Protein AF-F8IH27-F1 (afdb_monomer)

Foldseek 3Di:
DDEAEAELLVVLVVVCCVVPVVCVPPDPLVCVVSSLVSQVVQCVDVVRVSVVVVVVVVVPDPGHYDYDPDQALVVLQSCVVVVHAAEAEAEDPVQVQVVCCVVNVDDPDPVSDDPPRVVCCVVGPHHYDYCHPDDPVRVVVVVVVSVVVVVVVVVVVVVCVVVVPDD

Sequence (167 aa):
MSYVRYSLATPVDAVLDIAAPWLKDASKAVRRPYLQKVGRFLREFKPNPLLLAAEEVLKHTVSPIVIDDGRTVEEAVWADQHGFLVIILTASEFVRRRRILARDGELPDGRTHEDMTEQQWQHARGFLIDTSDLTEDEMCQMVCAAIEARRLAMCKREERTANGDEA

Nearest PDB structures (foldseek):
  6gmc-assembly1_A  TM=6.397E-01  e=1.071E+00  Homo sapiens
  2f3r-assembly1_A  TM=5.642E-01  e=6.181E+00  Escherichia coli
  8ove-assembly1_Bx  TM=2.155E-01  e=1.922E+00  Trypanosoma brucei brucei

Radius of gyration: 18.57 Å; Cα contacts (8 Å, |Δi|>4): 135; chains: 1; bounding box: 48×31×51 Å

pLDDT: mean 85.97, std 11.61, range [48.16, 96.25]

Mean predicted aligned error: 6.66 Å

Organism: Alicyclobacillus acidocaldarius (strain Tc-4-1) (NCBI:txid1048834)

Secondary structure (DSSP, 8-state):
---EEEETTHHHHHHHHHH-GGGTTS-HHHHHHHHHHHHHHHHTSSS-HHHHHHHHHHHH--S-EEEE---SHHHHHHHHHTT---EEEE--HHHHHHHHHHHHSSPPPTTT--THHHHHGGGS-SEEEE-SS--HHHHHHHHHHHHHHHHHHHHHHHHHHHTT---

InterPro domains:
  IPR027417 P-loop containing nucleoside triphosphate hydrolase [G3DSA:3.40.50.300] (3-148)
  IPR027417 P-loop containing nucleoside triphosphate hydrolase [SSF52540] (36-149)

Solvent-accessible surface area (backbone atoms only — not comparable to full-atom values): 9934 Å² total; per-residue (Å²): 134,84,65,46,79,46,54,52,49,53,62,31,52,54,50,44,50,69,77,42,53,88,44,71,85,46,54,67,80,69,40,45,64,53,44,53,49,45,47,51,58,48,62,73,42,85,78,40,56,51,56,54,54,50,53,56,52,54,76,76,54,92,57,58,71,47,77,40,74,75,74,47,46,68,56,40,44,53,37,39,76,72,70,45,87,40,73,43,81,43,56,48,68,70,52,48,52,51,55,40,32,75,73,67,75,49,78,78,60,71,91,76,58,72,67,67,52,65,75,42,46,82,76,31,75,52,51,77,43,76,48,61,87,51,52,74,67,56,50,50,51,53,53,52,51,53,53,50,53,51,50,54,54,50,52,57,49,53,52,34,62,74,69,67,62,78,131

Structure (mmCIF, N/CA/C/O backbone):
data_AF-F8IH27-F1
#
_entry.id   AF-F8IH27-F1
#
loop_
_atom_site.group_PDB
_atom_site.id
_atom_site.type_symbol
_atom_site.label_atom_id
_atom_site.label_alt_id
_atom_site.label_comp_id
_atom_site.label_asym_id
_atom_site.label_entity_id
_atom_site.label_seq_id
_atom_site.pdbx_PDB_ins_code
_atom_site.Cartn_x
_atom_site.Cartn_y
_atom_site.Cartn_z
_atom_site.occupancy
_atom_site.B_iso_or_equiv
_atom_site.auth_seq_id
_atom_site.auth_comp_id
_atom_site.auth_asym_id
_atom_site.auth_atom_id
_atom_site.pdbx_PDB_model_num
ATOM 1 N N . MET A 1 1 ? -8.259 -17.032 12.447 1.00 55.75 1 MET A N 1
ATOM 2 C CA . MET A 1 1 ? -9.147 -16.025 11.825 1.00 55.75 1 MET A CA 1
ATOM 3 C C . MET A 1 1 ? -8.778 -15.933 10.359 1.00 55.75 1 MET A C 1
ATOM 5 O O . MET A 1 1 ? -7.607 -15.719 10.078 1.00 55.75 1 MET A O 1
ATOM 9 N N . SER A 1 2 ? -9.717 -16.159 9.441 1.00 83.81 2 SER A N 1
ATOM 10 C CA . SER A 1 2 ? -9.479 -15.904 8.017 1.00 83.81 2 SER A CA 1
ATOM 11 C C . SER A 1 2 ? -9.679 -14.418 7.725 1.00 83.81 2 SER A C 1
ATOM 13 O O . SER A 1 2 ? -10.612 -13.812 8.250 1.00 83.81 2 SER A O 1
ATOM 15 N N . TYR A 1 3 ? -8.819 -13.846 6.891 1.00 88.38 3 TYR A N 1
ATOM 16 C CA . TYR A 1 3 ? -8.972 -12.501 6.346 1.00 88.38 3 TYR A CA 1
ATOM 17 C C . TYR A 1 3 ? -8.785 -12.554 4.830 1.00 88.38 3 TYR A C 1
ATOM 19 O O . TYR A 1 3 ? -8.165 -13.482 4.306 1.00 88.38 3 TYR A O 1
ATOM 27 N N . VAL A 1 4 ? -9.327 -11.563 4.132 1.00 91.81 4 VAL A N 1
ATOM 28 C CA . VAL A 1 4 ? -9.086 -11.359 2.703 1.00 91.81 4 VAL A CA 1
ATOM 29 C C . VAL A 1 4 ? -7.901 -10.414 2.556 1.00 91.81 4 VAL A C 1
ATOM 31 O O . VAL A 1 4 ? -7.848 -9.376 3.210 1.00 91.81 4 VAL A O 1
ATOM 34 N N . ARG A 1 5 ? -6.935 -10.762 1.706 1.00 93.88 5 ARG A N 1
ATOM 35 C CA . ARG A 1 5 ? -5.852 -9.856 1.316 1.00 93.88 5 ARG A CA 1
ATOM 36 C C . ARG A 1 5 ? -6.153 -9.314 -0.071 1.00 93.88 5 ARG A C 1
ATOM 38 O O . ARG A 1 5 ? -6.365 -10.100 -0.991 1.00 93.88 5 ARG A O 1
ATOM 45 N N . TYR A 1 6 ? -6.144 -7.998 -0.218 1.00 94.94 6 TYR A N 1
ATOM 46 C CA . TYR A 1 6 ? -6.282 -7.328 -1.504 1.00 94.94 6 TYR A CA 1
ATOM 47 C C . TYR A 1 6 ? -5.102 -6.384 -1.717 1.00 94.94 6 TYR A C 1
ATOM 49 O O . TYR A 1 6 ? -4.759 -5.613 -0.828 1.00 94.94 6 TYR A O 1
ATOM 57 N N . SER A 1 7 ? -4.486 -6.437 -2.893 1.00 95.31 7 SER A N 1
ATOM 58 C CA . SER A 1 7 ? -3.404 -5.520 -3.247 1.00 95.31 7 SER A CA 1
ATOM 59 C C . SER A 1 7 ? -3.917 -4.439 -4.178 1.00 95.31 7 SER A C 1
ATOM 61 O O . SER A 1 7 ? -4.512 -4.752 -5.214 1.00 95.31 7 SER A O 1
ATOM 63 N N . LEU A 1 8 ? -3.618 -3.172 -3.875 1.00 93.81 8 LEU A N 1
ATOM 64 C CA . LEU A 1 8 ? -3.873 -2.059 -4.798 1.00 93.81 8 LEU A CA 1
ATOM 65 C C . LEU A 1 8 ? -3.047 -2.163 -6.091 1.00 93.81 8 LEU A C 1
ATOM 67 O O . LEU A 1 8 ? -3.344 -1.472 -7.065 1.00 93.81 8 LEU A O 1
ATOM 71 N N . ALA A 1 9 ? -2.040 -3.041 -6.141 1.00 92.75 9 ALA A N 1
ATOM 72 C CA . ALA A 1 9 ? -1.312 -3.353 -7.366 1.00 92.75 9 ALA A CA 1
ATOM 73 C C . ALA A 1 9 ? -2.068 -4.324 -8.294 1.00 92.75 9 ALA A C 1
ATOM 75 O O . ALA A 1 9 ? -1.744 -4.389 -9.476 1.00 92.75 9 ALA A O 1
ATOM 76 N N . THR A 1 10 ? -3.111 -5.020 -7.822 1.00 94.12 10 THR A N 1
ATOM 77 C CA . THR A 1 10 ? -3.846 -6.023 -8.623 1.00 94.12 10 THR A CA 1
ATOM 78 C C . THR A 1 10 ? -4.319 -5.489 -9.986 1.00 94.12 10 THR A C 1
ATOM 80 O O . THR A 1 10 ? -4.075 -6.152 -10.998 1.00 94.12 10 THR A O 1
ATOM 83 N N . PRO A 1 11 ? -4.932 -4.290 -10.092 1.00 94.81 11 PRO A N 1
ATOM 84 C CA . PRO A 1 11 ? -5.343 -3.766 -11.395 1.00 94.81 11 PRO A CA 1
ATOM 85 C C . PRO A 1 11 ? -4.153 -3.363 -12.281 1.00 94.81 11 PRO A C 1
ATOM 87 O O . PRO A 1 11 ? -4.256 -3.406 -13.505 1.00 94.81 11 PRO A O 1
ATOM 90 N N . VAL A 1 12 ? -3.013 -2.998 -11.679 1.00 94.88 12 VAL A N 1
ATOM 91 C CA . VAL A 1 12 ? -1.767 -2.688 -12.399 1.00 94.88 12 VAL A CA 1
ATOM 92 C C . VAL A 1 12 ? -1.241 -3.939 -13.097 1.00 94.88 12 VAL A C 1
ATOM 94 O O . VAL A 1 12 ? -0.913 -3.881 -14.282 1.00 94.88 12 VAL A O 1
ATOM 97 N N . ASP A 1 13 ? -1.195 -5.064 -12.380 1.00 93.62 13 ASP A N 1
ATOM 98 C CA . ASP A 1 13 ? -0.800 -6.356 -12.941 1.00 93.62 13 ASP A CA 1
ATOM 99 C C . ASP A 1 13 ? -1.734 -6.786 -14.073 1.00 93.62 13 ASP A C 1
ATOM 101 O O . ASP A 1 13 ? -1.259 -7.135 -15.153 1.00 93.62 13 ASP A O 1
ATOM 105 N N . ALA A 1 14 ? -3.050 -6.679 -13.868 1.00 94.38 14 ALA A N 1
ATOM 106 C CA . ALA A 1 14 ? -4.038 -7.048 -14.879 1.00 94.38 14 ALA A CA 1
ATOM 107 C C . ALA A 1 14 ? -3.882 -6.234 -16.175 1.00 94.38 14 ALA A C 1
ATOM 109 O O . ALA A 1 14 ? -3.874 -6.795 -17.271 1.00 94.38 14 ALA A O 1
ATOM 110 N N . VAL A 1 15 ? -3.716 -4.911 -16.065 1.00 95.44 15 VAL A N 1
ATOM 111 C CA . VAL A 1 15 ? -3.503 -4.045 -17.234 1.00 95.44 15 VAL A CA 1
ATOM 112 C C . VAL A 1 15 ? -2.186 -4.382 -17.928 1.00 95.44 15 VAL A C 1
ATOM 114 O O . VAL A 1 15 ? -2.153 -4.438 -19.158 1.00 95.44 15 VAL A O 1
ATOM 117 N N . LEU A 1 16 ? -1.112 -4.633 -17.173 1.00 95.06 16 LEU A N 1
ATOM 118 C CA . LEU A 1 16 ? 0.172 -4.998 -17.765 1.00 95.06 16 LEU A CA 1
ATOM 119 C C . LEU A 1 16 ? 0.094 -6.334 -18.515 1.00 95.06 16 LEU A C 1
ATOM 121 O O . LEU A 1 16 ? 0.608 -6.428 -19.627 1.00 95.06 16 LEU A O 1
ATOM 125 N N . ASP A 1 17 ? -0.573 -7.335 -17.945 1.00 94.50 17 ASP A N 1
ATOM 126 C CA . ASP A 1 17 ? -0.729 -8.651 -18.570 1.00 94.50 17 ASP A CA 1
ATOM 127 C C . ASP A 1 17 ? -1.555 -8.589 -19.866 1.00 94.50 17 ASP A C 1
ATOM 129 O O . ASP A 1 17 ? -1.279 -9.333 -20.807 1.00 94.50 17 ASP A O 1
ATOM 133 N N . ILE A 1 18 ? -2.536 -7.682 -19.944 1.00 94.75 18 ILE A N 1
ATOM 134 C CA . ILE A 1 18 ? -3.342 -7.454 -21.154 1.00 94.75 18 ILE A CA 1
ATOM 135 C C . ILE A 1 18 ? -2.551 -6.671 -22.210 1.00 94.75 18 ILE A C 1
ATOM 137 O O . ILE A 1 18 ? -2.554 -7.036 -23.385 1.00 94.75 18 ILE A O 1
ATOM 141 N N . ALA A 1 19 ? -1.899 -5.577 -21.811 1.00 93.81 19 ALA A N 1
ATOM 142 C CA . ALA A 1 19 ? -1.253 -4.648 -22.737 1.00 93.81 19 ALA A CA 1
ATOM 143 C C . ALA A 1 19 ? 0.119 -5.139 -23.225 1.00 93.81 19 ALA A C 1
ATOM 145 O O . ALA A 1 19 ? 0.542 -4.790 -24.327 1.00 93.81 19 ALA A O 1
ATOM 146 N N . ALA A 1 20 ? 0.819 -5.928 -22.408 1.00 94.06 20 ALA A N 1
ATOM 147 C CA . ALA A 1 20 ? 2.160 -6.429 -22.685 1.00 94.06 20 ALA A CA 1
ATOM 148 C C . ALA A 1 20 ? 2.306 -7.918 -22.311 1.00 94.06 20 ALA A C 1
ATOM 150 O O . ALA A 1 20 ? 3.150 -8.268 -21.480 1.00 94.06 20 ALA A O 1
ATOM 151 N N . PRO A 1 21 ? 1.536 -8.828 -22.938 1.00 93.75 21 PRO A N 1
ATOM 152 C CA . PRO A 1 21 ? 1.507 -10.248 -22.576 1.00 93.75 21 PRO A CA 1
ATOM 153 C C . PRO A 1 21 ? 2.874 -10.940 -22.708 1.00 93.75 21 PRO A C 1
ATOM 155 O O . PRO A 1 21 ? 3.145 -11.914 -22.011 1.00 93.75 21 PRO A O 1
ATOM 158 N N . TRP A 1 22 ? 3.778 -10.416 -23.545 1.00 92.94 22 TRP A N 1
ATOM 159 C CA . TRP A 1 22 ? 5.155 -10.910 -23.674 1.00 92.94 22 TRP A CA 1
ATOM 160 C C . TRP A 1 22 ? 6.009 -10.711 -22.408 1.00 92.94 22 TRP A C 1
ATOM 162 O O . TRP A 1 22 ? 7.100 -11.268 -22.317 1.00 92.94 22 TRP A O 1
ATOM 172 N N . LEU A 1 23 ? 5.544 -9.928 -21.427 1.00 92.12 23 LEU A N 1
ATOM 173 C CA . LEU A 1 23 ? 6.211 -9.739 -20.135 1.00 92.12 23 LEU A CA 1
ATOM 174 C C . LEU A 1 23 ? 5.774 -10.749 -19.065 1.00 92.12 23 LEU A C 1
ATOM 176 O O . LEU A 1 23 ? 6.287 -10.689 -17.946 1.00 92.12 23 LEU A O 1
ATOM 180 N N . LYS A 1 24 ? 4.840 -11.663 -19.365 1.00 88.31 24 LYS A N 1
ATOM 181 C CA . LYS A 1 24 ? 4.271 -12.587 -18.372 1.00 88.31 24 LYS A CA 1
ATOM 182 C C . LYS A 1 24 ? 5.327 -13.462 -17.691 1.00 88.31 24 LYS A C 1
ATOM 184 O O . LYS A 1 24 ? 5.337 -13.551 -16.468 1.00 88.31 24 LYS A O 1
ATOM 189 N N . ASP A 1 25 ? 6.251 -14.003 -18.480 1.00 88.94 25 ASP A N 1
ATOM 190 C CA . ASP A 1 25 ? 7.326 -14.887 -18.009 1.00 88.94 25 ASP A CA 1
ATOM 191 C C . ASP A 1 25 ? 8.678 -14.163 -17.877 1.00 88.94 25 ASP A C 1
ATOM 193 O O . ASP A 1 25 ? 9.716 -14.780 -17.630 1.00 88.94 25 ASP A O 1
ATOM 197 N N . ALA A 1 26 ? 8.691 -12.838 -18.056 1.00 88.50 26 ALA A N 1
ATOM 198 C CA . ALA A 1 26 ? 9.897 -12.044 -17.881 1.00 88.50 26 ALA A CA 1
ATOM 199 C C . ALA A 1 26 ? 10.325 -12.023 -16.406 1.00 88.50 26 ALA A C 1
ATOM 201 O O . ALA A 1 26 ? 9.509 -12.110 -15.486 1.00 88.50 26 ALA A O 1
ATOM 202 N N . SER A 1 27 ? 11.626 -11.848 -16.165 1.00 85.06 27 SER A N 1
ATOM 203 C CA . SER A 1 27 ? 12.137 -11.736 -14.800 1.00 85.06 27 SER A CA 1
ATOM 204 C C . SER A 1 27 ? 11.521 -10.535 -14.070 1.00 85.06 27 SER A C 1
ATOM 206 O O . SER A 1 27 ? 11.168 -9.516 -14.672 1.00 85.06 27 SER A O 1
ATOM 208 N N . LYS A 1 28 ? 11.443 -10.619 -12.737 1.00 81.25 28 LYS A N 1
ATOM 209 C CA . LYS A 1 28 ? 10.898 -9.542 -11.894 1.00 81.25 28 LYS A CA 1
ATOM 210 C C . LYS A 1 28 ? 11.594 -8.198 -12.135 1.00 81.25 28 LYS A C 1
ATOM 212 O O . LYS A 1 28 ? 10.923 -7.169 -12.154 1.00 81.25 28 LYS A O 1
ATOM 217 N N . ALA A 1 29 ? 12.911 -8.212 -12.347 1.00 78.69 29 ALA A N 1
ATOM 218 C CA . ALA A 1 29 ? 13.698 -7.016 -12.647 1.00 78.69 29 ALA A CA 1
ATOM 219 C C . ALA A 1 29 ? 13.247 -6.342 -13.954 1.00 78.69 29 ALA A C 1
ATOM 221 O O . ALA A 1 29 ? 13.134 -5.122 -14.006 1.00 78.69 29 ALA A O 1
ATOM 222 N N . VAL A 1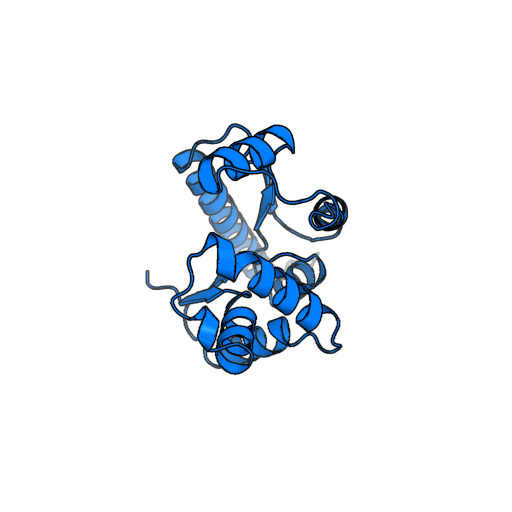 30 ? 12.901 -7.132 -14.975 1.00 82.88 30 VAL A N 1
ATOM 223 C CA . VAL A 1 30 ? 12.411 -6.622 -16.263 1.00 82.88 30 VAL A CA 1
ATOM 224 C C . VAL A 1 30 ? 10.964 -6.149 -16.163 1.00 82.88 30 VAL A C 1
ATOM 226 O O . VAL A 1 30 ? 10.638 -5.091 -16.688 1.00 82.88 30 VAL A O 1
ATOM 229 N N . ARG A 1 31 ? 10.088 -6.896 -15.481 1.00 88.38 31 ARG A N 1
ATOM 230 C CA . ARG A 1 31 ? 8.650 -6.582 -15.376 1.00 88.38 31 ARG A CA 1
ATOM 231 C C . ARG A 1 31 ? 8.372 -5.352 -14.501 1.00 88.38 31 ARG A C 1
ATOM 233 O O . ARG A 1 31 ? 7.468 -4.569 -14.788 1.00 88.38 31 ARG A O 1
ATOM 240 N N . ARG A 1 32 ? 9.162 -5.143 -13.444 1.00 84.69 32 ARG A N 1
ATOM 241 C CA . ARG A 1 32 ? 8.920 -4.107 -12.428 1.00 84.69 32 ARG A CA 1
ATOM 242 C C . ARG A 1 32 ? 8.878 -2.666 -12.961 1.00 84.69 32 ARG A C 1
ATOM 244 O O . ARG A 1 32 ? 7.936 -1.964 -12.590 1.00 84.69 32 ARG A O 1
ATOM 251 N N . PRO A 1 33 ? 9.811 -2.197 -13.811 1.00 85.62 33 PRO A N 1
ATOM 252 C CA . PRO A 1 33 ? 9.720 -0.859 -14.392 1.00 85.62 33 PRO A CA 1
ATOM 253 C C . PRO A 1 33 ? 8.411 -0.624 -15.155 1.00 85.62 33 PRO A C 1
ATOM 255 O O . PRO A 1 33 ? 7.870 0.479 -15.122 1.00 85.62 33 PRO A O 1
ATOM 258 N N . TYR A 1 34 ? 7.866 -1.654 -15.810 1.00 89.88 34 TYR A N 1
ATOM 259 C CA . TYR A 1 34 ? 6.582 -1.549 -16.504 1.00 89.88 34 TYR A CA 1
ATOM 260 C C . TYR A 1 34 ? 5.414 -1.478 -15.524 1.00 89.88 34 TYR A C 1
ATOM 262 O O . TYR A 1 34 ? 4.563 -0.610 -15.686 1.00 89.88 34 TYR A O 1
ATOM 270 N N . LEU A 1 35 ? 5.412 -2.295 -14.464 1.00 90.56 35 LEU A N 1
ATOM 271 C CA . LEU A 1 35 ? 4.411 -2.196 -13.393 1.00 90.56 35 LEU A CA 1
ATOM 272 C C . LEU A 1 35 ? 4.397 -0.798 -12.765 1.00 90.56 35 LEU A C 1
ATOM 274 O O . LEU A 1 35 ? 3.339 -0.213 -12.564 1.00 90.56 35 LEU A O 1
ATOM 278 N N . GLN A 1 36 ? 5.569 -0.215 -12.506 1.00 87.88 36 GLN A N 1
ATOM 279 C CA . GLN A 1 36 ? 5.667 1.142 -11.966 1.00 87.88 36 GLN A CA 1
ATOM 280 C C . GLN A 1 36 ? 5.115 2.194 -12.937 1.00 87.88 36 GLN A C 1
ATOM 282 O O . GLN A 1 36 ? 4.390 3.092 -12.510 1.00 87.88 36 GLN A O 1
ATOM 287 N N . LYS A 1 37 ? 5.412 2.072 -14.239 1.00 89.62 37 LYS A N 1
ATOM 288 C CA . LYS A 1 37 ? 4.875 2.964 -15.279 1.00 89.62 37 LYS A CA 1
ATOM 289 C C . LYS A 1 37 ? 3.357 2.852 -15.401 1.00 89.62 37 LYS A C 1
ATOM 291 O O . LYS A 1 37 ? 2.685 3.876 -15.372 1.00 89.62 37 LYS A O 1
ATOM 296 N N . VAL A 1 38 ? 2.820 1.634 -15.481 1.00 93.00 38 VAL A N 1
ATOM 297 C CA . VAL A 1 38 ? 1.369 1.389 -15.540 1.00 93.00 38 VAL A CA 1
ATOM 298 C C . VAL A 1 38 ? 0.698 1.910 -14.274 1.00 93.00 38 VAL A C 1
ATOM 300 O O . VAL A 1 38 ? -0.293 2.624 -14.354 1.00 93.00 38 VAL A O 1
ATOM 303 N N . GLY A 1 39 ? 1.268 1.636 -13.100 1.00 91.94 39 GLY A N 1
ATOM 304 C CA . GLY A 1 39 ? 0.736 2.126 -11.834 1.00 91.94 39 GLY A CA 1
ATOM 305 C C . GLY A 1 39 ? 0.729 3.652 -11.737 1.00 91.94 39 GLY A C 1
ATOM 306 O O . GLY A 1 39 ? -0.190 4.206 -11.141 1.00 91.94 39 GLY A O 1
ATOM 307 N N . ARG A 1 40 ? 1.727 4.344 -12.300 1.00 89.81 40 ARG A N 1
ATOM 308 C CA . ARG A 1 40 ? 1.734 5.813 -12.387 1.00 89.81 40 ARG A CA 1
ATOM 309 C C . ARG A 1 40 ? 0.644 6.303 -13.336 1.00 89.81 40 ARG A C 1
ATOM 311 O O . ARG A 1 40 ? -0.191 7.091 -12.919 1.00 89.81 40 ARG A O 1
ATOM 318 N N . PHE A 1 41 ? 0.614 5.758 -14.549 1.00 92.44 41 PHE A N 1
ATOM 319 C CA . PHE A 1 41 ? -0.374 6.085 -15.574 1.00 92.44 41 PHE A CA 1
ATOM 320 C C . PHE A 1 41 ? -1.813 5.920 -15.070 1.00 92.44 41 PHE A C 1
ATOM 322 O O . PHE A 1 41 ? -2.623 6.827 -15.212 1.00 92.44 41 PHE A O 1
ATOM 329 N N . LEU A 1 42 ? -2.137 4.802 -14.410 1.00 93.88 42 LEU A N 1
ATOM 330 C CA . LEU A 1 42 ? -3.484 4.570 -13.883 1.00 93.88 42 LEU A CA 1
ATOM 331 C C . LEU A 1 42 ? -3.889 5.608 -12.824 1.00 93.88 42 LEU A C 1
ATOM 333 O O . LEU A 1 42 ? -5.048 6.005 -12.780 1.00 93.88 42 LEU A O 1
ATOM 337 N N . ARG A 1 43 ? -2.950 6.100 -12.008 1.00 92.31 43 ARG A N 1
ATOM 338 C CA . ARG A 1 43 ? -3.227 7.114 -10.975 1.00 92.31 43 ARG A CA 1
ATOM 339 C C . ARG A 1 43 ? -3.487 8.517 -11.534 1.00 92.31 43 ARG A C 1
ATOM 341 O O . ARG A 1 43 ? -3.994 9.365 -10.802 1.00 92.31 43 ARG A O 1
ATOM 348 N N . GLU A 1 44 ? -3.165 8.769 -12.802 1.00 92.62 44 GLU A N 1
ATOM 349 C CA . GLU A 1 44 ? -3.435 10.053 -13.466 1.00 92.62 44 GLU A CA 1
ATOM 350 C C . GLU A 1 44 ? -4.924 10.227 -13.813 1.00 92.62 44 GLU A C 1
ATOM 352 O O . GLU A 1 44 ? -5.402 11.352 -13.964 1.00 92.62 44 GLU A O 1
ATOM 357 N N . PHE A 1 45 ? -5.683 9.131 -13.896 1.00 93.69 45 PHE A N 1
ATOM 358 C CA . PHE A 1 45 ? -7.110 9.172 -14.203 1.00 93.69 45 PHE A CA 1
ATOM 359 C C . PHE A 1 45 ? -7.948 9.623 -13.002 1.00 93.69 45 PHE A C 1
ATOM 361 O O . PHE A 1 45 ? -7.655 9.306 -11.847 1.00 93.69 45 PHE A O 1
ATOM 368 N N . LYS A 1 46 ? -9.042 10.337 -13.296 1.00 92.69 46 LYS A N 1
ATOM 369 C CA . LYS A 1 46 ? -10.076 10.723 -12.329 1.00 92.69 46 LYS A CA 1
ATOM 370 C C . LYS A 1 46 ? -11.450 10.269 -12.846 1.00 92.69 46 LYS A C 1
ATOM 372 O O . LYS A 1 46 ? -11.855 10.741 -13.909 1.00 92.69 46 LYS A O 1
ATOM 377 N N . PRO A 1 47 ? -12.169 9.384 -12.125 1.00 89.56 47 PRO A N 1
ATOM 378 C CA . PRO A 1 47 ? -11.789 8.733 -10.858 1.00 89.56 47 PRO A CA 1
ATOM 379 C C . PRO A 1 47 ? -10.587 7.774 -10.989 1.00 89.56 47 PRO A C 1
ATOM 381 O O . PRO A 1 47 ? -10.333 7.245 -12.068 1.00 89.56 47 PRO A O 1
ATOM 384 N N . ASN A 1 48 ? -9.856 7.560 -9.884 1.00 94.06 48 ASN A N 1
ATOM 385 C CA . ASN A 1 48 ? -8.684 6.677 -9.828 1.00 94.06 48 ASN A CA 1
ATOM 386 C C . ASN A 1 48 ? -9.121 5.198 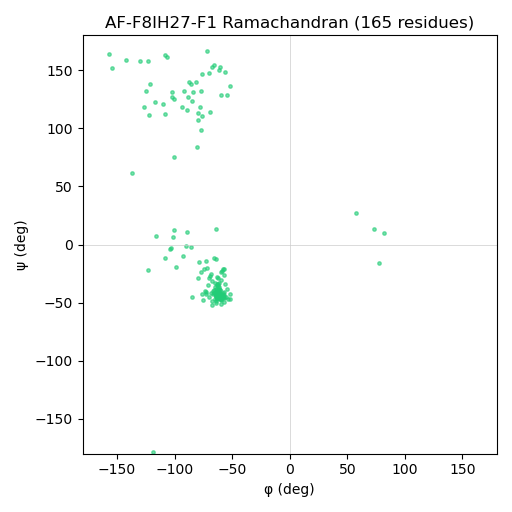-9.986 1.00 94.06 48 ASN A C 1
ATOM 388 O O . ASN A 1 48 ? -9.783 4.666 -9.089 1.00 94.06 48 ASN A O 1
ATOM 392 N N . PRO A 1 49 ? -8.744 4.499 -11.075 1.00 95.25 49 PRO A N 1
ATOM 393 C CA . PRO A 1 49 ? -9.182 3.133 -11.354 1.00 95.25 49 PRO A CA 1
ATOM 394 C C . PRO A 1 49 ? -8.731 2.106 -10.310 1.00 95.25 49 PRO A C 1
ATOM 396 O O . PRO A 1 49 ? -9.414 1.104 -10.115 1.00 95.25 49 PRO A O 1
ATOM 399 N N . LEU A 1 50 ? -7.602 2.342 -9.626 1.00 95.56 50 LEU A N 1
ATOM 400 C CA . LEU A 1 50 ? -7.120 1.444 -8.569 1.00 95.56 50 LEU A CA 1
ATOM 401 C C . LEU A 1 50 ? -8.072 1.444 -7.369 1.00 95.56 50 LEU A C 1
ATOM 403 O O . LEU A 1 50 ? -8.356 0.389 -6.802 1.00 95.56 50 LEU A O 1
ATOM 407 N N . LEU A 1 51 ? -8.592 2.625 -7.023 1.00 96.00 51 LEU A N 1
ATOM 408 C CA . LEU A 1 51 ? -9.559 2.799 -5.943 1.00 96.00 51 LEU A CA 1
ATOM 409 C C . LEU A 1 51 ? -10.936 2.269 -6.335 1.00 96.00 51 LEU A C 1
ATOM 411 O O . LEU A 1 51 ? -11.543 1.558 -5.545 1.00 96.00 51 LEU A O 1
ATOM 415 N N . LEU A 1 52 ? -11.382 2.499 -7.574 1.00 95.44 52 LEU A N 1
ATOM 416 C CA . LEU A 1 52 ? -12.634 1.913 -8.070 1.00 95.44 52 LEU A CA 1
ATOM 417 C C . LEU A 1 52 ? -12.627 0.381 -8.009 1.00 95.44 52 LEU A C 1
ATOM 419 O O . LEU A 1 52 ? -13.616 -0.236 -7.620 1.00 95.44 52 LEU A O 1
ATOM 423 N N . ALA A 1 53 ? -11.506 -0.245 -8.377 1.00 95.06 53 ALA A N 1
ATOM 424 C CA . ALA A 1 53 ? -11.360 -1.690 -8.257 1.00 95.06 53 ALA A CA 1
ATOM 425 C C . ALA A 1 53 ? -11.417 -2.142 -6.789 1.00 95.06 53 ALA A C 1
ATOM 427 O O . ALA A 1 53 ? -12.078 -3.132 -6.481 1.00 95.06 53 ALA A O 1
ATOM 428 N N . ALA A 1 54 ? -10.774 -1.402 -5.878 1.00 95.25 54 ALA A N 1
ATOM 429 C CA . ALA A 1 54 ? -10.837 -1.681 -4.447 1.00 95.25 54 ALA A CA 1
ATOM 430 C C . ALA A 1 54 ? -12.274 -1.571 -3.907 1.00 95.25 54 ALA A C 1
ATOM 432 O O . ALA A 1 54 ? -1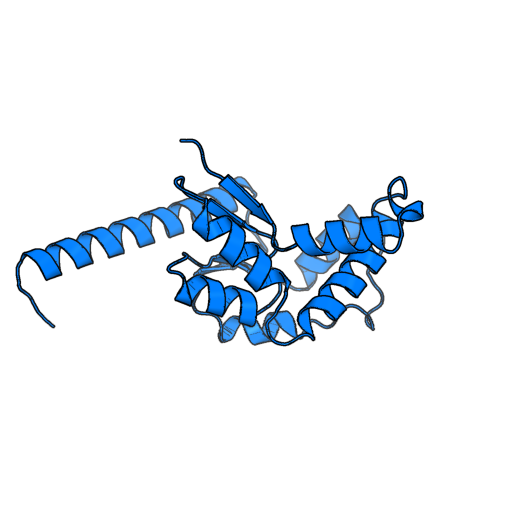2.732 -2.471 -3.210 1.00 95.25 54 ALA A O 1
ATOM 433 N N . GLU A 1 55 ? -13.010 -0.522 -4.280 1.00 95.25 55 GLU A N 1
ATOM 434 C CA . GLU A 1 55 ? -14.419 -0.330 -3.914 1.00 95.25 55 GLU A CA 1
ATOM 435 C C . GLU A 1 55 ? -15.296 -1.497 -4.367 1.00 95.25 55 GLU A C 1
ATOM 437 O O . GLU A 1 55 ? -16.160 -1.947 -3.616 1.00 95.25 55 GLU A O 1
ATOM 442 N N . GLU A 1 56 ? -15.064 -2.024 -5.569 1.00 93.94 56 GLU A N 1
ATOM 443 C CA . GLU A 1 56 ? -15.804 -3.188 -6.047 1.00 93.94 56 GLU A CA 1
ATOM 444 C C . GLU A 1 56 ? -15.519 -4.429 -5.194 1.00 93.94 56 GLU A C 1
ATOM 446 O O . GLU A 1 56 ? -16.452 -5.137 -4.823 1.00 93.94 56 GLU A O 1
ATOM 451 N N . VAL A 1 57 ? -14.266 -4.662 -4.790 1.00 91.94 57 VAL A N 1
ATOM 452 C CA . VAL A 1 57 ? -13.933 -5.758 -3.861 1.00 91.94 57 VAL A CA 1
ATOM 453 C C . VAL A 1 57 ? -14.631 -5.577 -2.512 1.00 91.94 57 VAL A C 1
ATOM 455 O O . VAL A 1 57 ? -15.158 -6.547 -1.959 1.00 91.94 57 VAL A O 1
ATOM 458 N N . LEU A 1 58 ? -14.682 -4.351 -1.985 1.00 92.06 58 LEU A N 1
ATOM 459 C CA . LEU A 1 58 ? -15.321 -4.070 -0.698 1.00 92.06 58 LEU A CA 1
ATOM 460 C C . LEU A 1 58 ? -16.815 -4.398 -0.693 1.00 92.06 58 LEU A C 1
ATOM 462 O O . LEU A 1 58 ? -17.303 -4.922 0.305 1.00 92.06 58 LEU A O 1
ATOM 466 N N . LYS A 1 59 ? -17.531 -4.177 -1.803 1.00 92.75 59 LYS A N 1
ATOM 467 C CA . LYS A 1 59 ? -18.968 -4.498 -1.907 1.00 92.75 59 LYS A CA 1
ATOM 468 C C . LYS A 1 59 ? -19.277 -5.979 -1.689 1.00 92.75 59 LYS A C 1
ATOM 470 O O . LYS A 1 59 ? -20.351 -6.305 -1.192 1.00 92.75 59 LYS A O 1
ATOM 475 N N . HIS A 1 60 ? -18.351 -6.864 -2.054 1.00 89.56 60 HIS A N 1
ATOM 476 C CA . HIS A 1 60 ? -18.547 -8.320 -1.996 1.00 89.56 60 HIS A CA 1
ATOM 477 C C . HIS A 1 60 ? -17.844 -8.976 -0.803 1.00 89.56 60 HIS A C 1
ATOM 479 O O . HIS A 1 60 ? -17.957 -10.186 -0.600 1.00 89.56 60 HIS A O 1
ATOM 485 N N . THR A 1 61 ? -17.106 -8.203 -0.006 1.00 89.38 61 THR A N 1
ATOM 486 C CA . THR A 1 61 ? -16.293 -8.740 1.084 1.00 89.38 61 THR A CA 1
ATOM 487 C C . THR A 1 61 ? -17.063 -8.733 2.403 1.00 89.38 61 THR A C 1
ATOM 489 O O . THR A 1 61 ? -17.405 -7.685 2.936 1.00 89.38 61 THR A O 1
ATOM 492 N N . VAL A 1 62 ? -17.282 -9.922 2.972 1.00 86.06 62 VAL A N 1
ATOM 493 C CA . VAL A 1 62 ? -17.954 -10.113 4.279 1.00 86.06 62 VAL A CA 1
ATOM 494 C C . VAL A 1 62 ? -16.992 -10.458 5.425 1.00 86.06 62 VAL A C 1
ATOM 496 O O . VAL A 1 62 ? -17.408 -10.613 6.569 1.00 86.06 62 VAL A O 1
ATOM 499 N N . SER A 1 63 ? -15.702 -10.620 5.122 1.00 87.94 63 SER A N 1
ATOM 500 C CA . SER A 1 63 ? -14.644 -10.942 6.091 1.00 87.94 63 SER A CA 1
ATOM 501 C C . SER A 1 63 ? -13.760 -9.724 6.367 1.00 87.94 63 SER A C 1
ATOM 503 O O . SER A 1 63 ? -13.712 -8.818 5.537 1.00 87.94 63 SER A O 1
ATOM 505 N N . PRO A 1 64 ? -12.992 -9.702 7.474 1.00 89.56 64 PRO A N 1
ATOM 506 C CA . PRO A 1 64 ? -11.939 -8.708 7.650 1.00 89.56 64 PRO A CA 1
ATOM 507 C C . PRO A 1 64 ? -11.008 -8.684 6.435 1.00 89.56 64 PRO A C 1
ATOM 509 O O . PRO A 1 64 ? -10.618 -9.744 5.935 1.00 89.56 64 PRO A O 1
ATOM 512 N N . ILE A 1 65 ? -10.656 -7.488 5.969 1.00 93.06 65 ILE A N 1
ATOM 513 C CA . ILE A 1 65 ? -9.808 -7.293 4.794 1.00 93.06 65 ILE A CA 1
ATOM 514 C C . ILE A 1 65 ? -8.559 -6.492 5.152 1.00 93.06 65 ILE A C 1
ATOM 516 O O . ILE A 1 65 ? -8.619 -5.516 5.898 1.00 93.06 65 ILE A O 1
ATOM 520 N N . VAL A 1 66 ? -7.426 -6.928 4.610 1.00 94.12 66 VAL A N 1
ATOM 521 C CA . VAL A 1 66 ? -6.158 -6.202 4.630 1.00 94.12 66 VAL A CA 1
ATOM 522 C C . VAL A 1 66 ? -5.884 -5.734 3.212 1.00 94.12 66 VAL A C 1
ATOM 524 O O . VAL A 1 66 ? -5.797 -6.556 2.295 1.00 94.12 66 VAL A O 1
ATOM 527 N N . ILE A 1 67 ? -5.753 -4.420 3.048 1.00 94.75 67 ILE A N 1
ATOM 528 C CA . ILE A 1 67 ? -5.353 -3.803 1.787 1.00 94.75 67 ILE A CA 1
ATOM 529 C C . ILE A 1 67 ? -3.873 -3.444 1.879 1.00 94.75 67 ILE A C 1
ATOM 531 O O . ILE A 1 67 ? -3.468 -2.753 2.813 1.00 94.75 67 ILE A O 1
ATOM 535 N N . ASP A 1 68 ? -3.071 -3.913 0.928 1.00 93.88 68 ASP A N 1
ATOM 536 C CA . ASP A 1 68 ? -1.650 -3.581 0.839 1.00 93.88 68 ASP A CA 1
ATOM 537 C C . ASP A 1 68 ? -1.291 -2.854 -0.466 1.00 93.88 68 ASP A C 1
ATOM 539 O O . ASP A 1 68 ? -2.149 -2.517 -1.286 1.00 93.88 68 ASP A O 1
ATOM 543 N N . ASP A 1 69 ? 0.001 -2.551 -0.613 1.00 88.94 69 ASP A N 1
ATOM 544 C CA . ASP A 1 69 ? 0.563 -1.826 -1.755 1.00 88.94 69 ASP A CA 1
ATOM 545 C C . ASP A 1 69 ? -0.047 -0.437 -2.000 1.00 88.94 69 ASP A C 1
ATOM 547 O O . ASP A 1 69 ? 0.025 0.090 -3.111 1.00 88.94 69 ASP A O 1
ATOM 551 N N . GLY A 1 70 ? -0.555 0.206 -0.945 1.00 88.62 70 GLY A N 1
ATOM 552 C CA . GLY A 1 70 ? -0.790 1.648 -0.936 1.00 88.62 70 GLY A CA 1
ATOM 553 C C . GLY A 1 70 ? 0.518 2.413 -1.162 1.00 88.62 70 GLY A C 1
ATOM 554 O O . GLY A 1 70 ? 1.539 2.153 -0.523 1.00 88.62 70 GLY A O 1
ATOM 555 N N . ARG A 1 71 ? 0.505 3.338 -2.117 1.00 86.25 71 ARG A N 1
ATOM 556 C CA . ARG A 1 71 ? 1.639 4.150 -2.575 1.00 86.25 71 ARG A CA 1
ATOM 557 C C . ARG A 1 71 ? 1.387 5.650 -2.479 1.00 86.25 71 ARG A C 1
ATOM 559 O O . ARG A 1 71 ? 2.367 6.388 -2.475 1.00 86.25 71 ARG A O 1
ATOM 566 N N . THR A 1 72 ? 0.135 6.110 -2.443 1.00 87.50 72 THR A N 1
ATOM 567 C CA . THR A 1 72 ? -0.182 7.548 -2.442 1.00 87.50 72 THR A CA 1
ATOM 568 C C . THR A 1 72 ? -1.023 7.976 -1.245 1.00 87.50 72 THR A C 1
ATOM 570 O O . THR A 1 72 ? -1.749 7.187 -0.641 1.00 87.50 72 THR A O 1
ATOM 573 N N . VAL A 1 73 ? -0.971 9.273 -0.931 1.00 87.44 73 VAL A N 1
ATOM 574 C CA . VAL A 1 73 ? -1.846 9.872 0.088 1.00 87.44 73 VAL A CA 1
ATOM 575 C C . VAL A 1 73 ? -3.309 9.795 -0.303 1.00 87.44 73 VAL A C 1
ATOM 577 O O . VAL A 1 73 ? -4.141 9.591 0.569 1.00 87.44 73 VAL A O 1
ATOM 580 N N . GLU A 1 74 ? -3.630 9.920 -1.592 1.00 90.19 74 GLU A N 1
ATOM 581 C CA . GLU A 1 74 ? -5.002 9.739 -2.076 1.00 90.19 74 GLU A CA 1
ATOM 582 C C . GLU A 1 74 ? -5.550 8.367 -1.659 1.00 90.19 74 GLU A C 1
ATOM 584 O O . GLU A 1 74 ? -6.655 8.289 -1.133 1.00 90.19 74 GLU A O 1
ATOM 589 N N . GLU A 1 75 ? -4.755 7.305 -1.815 1.00 92.00 75 GLU A N 1
ATOM 590 C CA . GLU A 1 75 ? -5.143 5.945 -1.428 1.00 92.00 75 GLU A CA 1
ATOM 591 C C . GLU A 1 75 ? -5.310 5.803 0.095 1.00 92.00 75 GLU A C 1
ATOM 593 O O . GLU A 1 75 ? -6.260 5.171 0.554 1.00 92.00 75 GLU A O 1
ATOM 598 N N . ALA A 1 76 ? -4.443 6.434 0.893 1.00 91.25 76 ALA A N 1
ATOM 599 C CA . ALA A 1 76 ? -4.576 6.436 2.351 1.00 91.25 76 ALA A CA 1
ATOM 600 C C . ALA A 1 76 ? -5.787 7.244 2.846 1.00 91.25 76 ALA A C 1
ATOM 602 O O . ALA A 1 76 ? -6.501 6.795 3.739 1.00 91.25 76 ALA A O 1
ATOM 603 N N . VAL A 1 77 ? -6.044 8.418 2.264 1.00 90.94 77 VAL A N 1
ATOM 604 C CA . VAL A 1 77 ? -7.216 9.246 2.589 1.00 90.94 77 VAL A CA 1
ATOM 605 C C . VAL A 1 77 ? -8.499 8.516 2.214 1.00 90.94 77 VAL A C 1
ATOM 607 O O . VAL A 1 77 ? -9.431 8.478 3.013 1.00 90.94 77 VAL A O 1
ATOM 610 N N . TRP A 1 78 ? -8.535 7.893 1.034 1.00 93.81 78 TRP A N 1
ATOM 611 C CA . TRP A 1 78 ? -9.647 7.041 0.625 1.00 93.81 78 TRP A CA 1
ATOM 612 C C . TRP A 1 78 ? -9.877 5.905 1.630 1.00 93.81 78 TRP A C 1
ATOM 614 O O . TRP A 1 78 ? -11.015 5.676 2.037 1.00 93.81 78 TRP A O 1
ATOM 624 N N . ALA A 1 79 ? -8.816 5.236 2.087 1.00 93.56 79 ALA A N 1
ATOM 625 C CA . ALA A 1 79 ? -8.931 4.150 3.055 1.00 93.56 79 ALA A CA 1
ATOM 626 C C . ALA A 1 79 ? -9.501 4.642 4.401 1.00 93.56 79 ALA A C 1
ATOM 628 O O . ALA A 1 79 ? -10.446 4.044 4.918 1.00 93.56 79 ALA A O 1
ATOM 629 N N . ASP A 1 80 ? -9.003 5.760 4.940 1.00 91.38 80 ASP A N 1
ATOM 630 C CA . ASP A 1 80 ? -9.538 6.373 6.171 1.00 91.38 80 ASP A CA 1
ATOM 631 C C . ASP A 1 80 ? -11.032 6.720 6.032 1.00 91.38 80 ASP A C 1
ATOM 633 O O . ASP A 1 80 ? -11.837 6.394 6.906 1.00 91.38 80 ASP A O 1
ATOM 637 N N . GLN A 1 81 ? -11.437 7.292 4.891 1.00 91.69 81 GLN A N 1
ATOM 638 C CA . GLN A 1 81 ? -12.841 7.607 4.591 1.00 91.69 81 GLN A CA 1
ATOM 639 C C . GLN A 1 81 ? -13.742 6.365 4.536 1.00 91.69 81 GLN A C 1
ATOM 641 O O . GLN A 1 81 ? -14.923 6.453 4.869 1.00 91.69 81 GLN A O 1
ATOM 646 N N . HIS A 1 82 ? -13.186 5.208 4.176 1.00 92.00 82 HIS A N 1
ATOM 647 C CA . HIS A 1 82 ? -13.874 3.914 4.185 1.00 92.00 82 HIS A CA 1
ATOM 648 C C . HIS A 1 82 ? -13.755 3.179 5.532 1.00 92.00 82 HIS A C 1
ATOM 650 O O . HIS A 1 82 ? -14.126 2.011 5.644 1.00 92.00 82 HIS A O 1
ATOM 656 N N . GLY A 1 83 ? -13.260 3.855 6.573 1.00 90.25 83 GLY A N 1
ATOM 657 C CA . GLY A 1 83 ? -13.188 3.333 7.936 1.00 90.25 83 GLY A CA 1
ATOM 658 C C . GLY A 1 83 ? -11.994 2.418 8.206 1.00 90.25 83 GLY A C 1
ATOM 659 O O . GLY A 1 83 ? -11.935 1.804 9.276 1.00 90.25 83 GLY A O 1
ATOM 660 N N . PHE A 1 84 ? -11.034 2.328 7.283 1.00 92.94 84 PHE A N 1
ATOM 661 C CA . PHE A 1 84 ? -9.838 1.519 7.480 1.00 92.94 84 PHE A CA 1
ATOM 662 C C . PHE A 1 84 ? -8.908 2.113 8.533 1.00 92.94 84 PHE A C 1
ATOM 664 O O . PHE A 1 84 ? -8.747 3.324 8.667 1.00 92.94 84 PHE A O 1
ATOM 671 N N . LEU A 1 85 ? -8.224 1.224 9.250 1.00 93.62 85 LEU A N 1
ATOM 672 C CA . LEU A 1 85 ? -7.016 1.589 9.968 1.00 93.62 85 LEU A CA 1
ATOM 673 C C . LEU A 1 85 ? -5.872 1.724 8.959 1.00 93.62 85 LEU A C 1
ATOM 675 O O . LEU A 1 85 ? -5.409 0.725 8.413 1.00 93.62 85 LEU A O 1
ATOM 679 N N . VAL A 1 86 ? -5.403 2.948 8.734 1.00 94.00 86 VAL A N 1
ATOM 680 C CA . VAL A 1 86 ? -4.245 3.205 7.874 1.00 94.00 86 VAL A CA 1
ATOM 681 C C . VAL A 1 86 ? -2.963 3.046 8.687 1.00 94.00 86 VAL A C 1
ATOM 683 O O . VAL A 1 86 ? -2.777 3.723 9.699 1.00 94.00 86 VAL A O 1
ATOM 686 N N . ILE A 1 87 ? -2.069 2.169 8.229 1.00 93.62 87 ILE A N 1
ATOM 687 C CA . ILE A 1 87 ? -0.731 1.975 8.796 1.00 93.62 87 ILE A CA 1
ATOM 688 C C . ILE A 1 87 ? 0.297 2.348 7.730 1.00 93.62 87 ILE A C 1
ATOM 690 O O . ILE A 1 87 ? 0.298 1.789 6.635 1.00 93.62 87 ILE A O 1
ATOM 694 N N . ILE A 1 88 ? 1.170 3.297 8.057 1.00 90.75 88 ILE A N 1
ATOM 695 C CA . ILE A 1 88 ? 2.208 3.811 7.166 1.00 90.75 88 ILE A CA 1
ATOM 696 C C . ILE A 1 88 ? 3.548 3.302 7.680 1.00 90.75 88 ILE A C 1
ATOM 698 O O . ILE A 1 88 ? 3.999 3.697 8.754 1.00 90.75 88 ILE A O 1
ATOM 702 N N . LEU A 1 89 ? 4.184 2.425 6.907 1.00 89.69 89 LEU A N 1
ATOM 703 C CA . LEU A 1 89 ? 5.524 1.932 7.206 1.00 89.69 89 LEU A CA 1
ATOM 704 C C . LEU A 1 89 ? 6.550 2.855 6.553 1.00 89.69 89 LEU A C 1
ATOM 706 O O . LEU A 1 89 ? 6.613 2.946 5.325 1.00 89.69 89 LEU A O 1
ATOM 710 N N . THR A 1 90 ? 7.358 3.523 7.366 1.00 88.69 90 THR A N 1
ATOM 711 C CA . THR A 1 90 ? 8.456 4.373 6.898 1.00 88.69 90 THR A CA 1
ATOM 712 C C . THR A 1 90 ? 9.800 3.721 7.197 1.00 88.69 90 THR A C 1
ATOM 714 O O . THR A 1 90 ? 9.901 2.752 7.950 1.00 88.69 90 THR A O 1
ATOM 717 N N . ALA A 1 91 ? 10.849 4.200 6.541 1.00 88.06 91 ALA A N 1
ATOM 718 C CA . ALA A 1 91 ? 12.230 3.883 6.873 1.00 88.06 91 ALA A CA 1
ATOM 719 C C . ALA A 1 91 ? 13.110 5.031 6.382 1.00 88.06 91 ALA A C 1
ATOM 721 O O . ALA A 1 91 ? 12.786 5.670 5.381 1.00 88.06 91 ALA A O 1
ATOM 722 N N . SER A 1 92 ? 14.242 5.258 7.039 1.00 87.38 92 SER A N 1
ATOM 723 C CA . SER A 1 92 ? 15.235 6.224 6.578 1.00 87.38 92 SER A CA 1
ATOM 724 C C . SER A 1 92 ? 15.688 5.919 5.145 1.00 87.38 92 SER A C 1
ATOM 726 O O . SER A 1 92 ? 15.778 4.755 4.733 1.00 87.38 92 SER A O 1
ATOM 728 N N . GLU A 1 93 ? 16.028 6.965 4.386 1.00 85.19 93 GLU A N 1
ATOM 729 C CA . GLU A 1 93 ? 16.515 6.841 3.003 1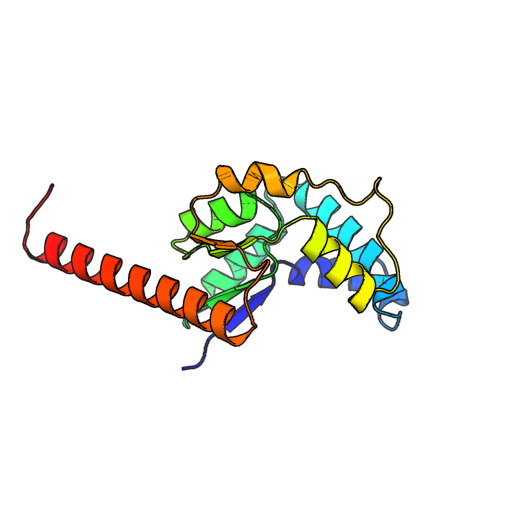.00 85.19 93 GLU A CA 1
ATOM 730 C C . GLU A 1 93 ? 17.677 5.837 2.909 1.00 85.19 93 GLU A C 1
ATOM 732 O O . GLU A 1 93 ? 17.705 4.969 2.034 1.00 85.19 93 GLU A O 1
ATOM 737 N N . PHE A 1 94 ? 18.605 5.895 3.869 1.00 88.19 94 PHE A N 1
ATOM 738 C CA . PHE A 1 94 ? 19.736 4.975 3.958 1.00 88.19 94 PHE A CA 1
ATOM 739 C C . PHE A 1 94 ? 19.290 3.506 4.037 1.00 88.19 94 PHE A C 1
ATOM 741 O O . PHE A 1 94 ? 19.758 2.667 3.260 1.00 88.19 94 PHE A O 1
ATOM 748 N N . VAL A 1 95 ? 18.348 3.182 4.932 1.00 89.38 95 VAL A N 1
ATOM 749 C CA . VAL A 1 95 ? 17.826 1.816 5.086 1.00 89.38 95 VAL A CA 1
ATOM 750 C C . VAL A 1 95 ? 17.070 1.375 3.834 1.00 89.38 95 VAL A C 1
ATOM 752 O O . VAL A 1 95 ? 17.263 0.243 3.378 1.00 89.38 95 VAL A O 1
ATOM 755 N N . ARG A 1 96 ? 16.261 2.257 3.232 1.00 84.75 96 ARG A N 1
ATOM 756 C CA . ARG A 1 96 ? 15.531 1.974 1.985 1.00 84.75 96 ARG A CA 1
ATOM 757 C C . ARG A 1 96 ? 16.490 1.628 0.851 1.00 84.75 96 ARG A C 1
ATOM 759 O O . ARG A 1 96 ? 16.347 0.570 0.240 1.00 84.75 96 ARG A O 1
ATOM 766 N N . ARG A 1 97 ? 17.508 2.459 0.616 1.00 87.06 97 ARG A N 1
ATOM 767 C CA . ARG A 1 97 ? 18.523 2.243 -0.429 1.00 87.06 97 ARG A CA 1
ATOM 768 C C . ARG A 1 97 ? 19.311 0.960 -0.202 1.00 87.06 97 ARG A C 1
ATOM 770 O O . ARG A 1 97 ? 19.484 0.188 -1.143 1.00 87.06 97 ARG A O 1
ATOM 777 N N . ARG A 1 98 ? 19.710 0.674 1.042 1.00 89.50 98 ARG A N 1
ATOM 778 C CA . ARG A 1 98 ? 20.366 -0.592 1.407 1.00 89.50 98 ARG A CA 1
ATOM 779 C C . ARG A 1 98 ? 19.480 -1.804 1.095 1.00 89.50 98 ARG A C 1
ATOM 781 O O . ARG A 1 98 ? 19.958 -2.757 0.487 1.00 89.50 98 ARG A O 1
ATOM 788 N N . ARG A 1 99 ? 18.194 -1.769 1.473 1.00 87.50 99 ARG A N 1
ATOM 789 C CA . ARG A 1 99 ? 17.223 -2.849 1.195 1.00 87.50 99 ARG A CA 1
ATOM 790 C C . ARG A 1 99 ? 16.975 -3.022 -0.310 1.00 87.50 99 ARG A C 1
ATOM 792 O O . ARG A 1 99 ? 16.844 -4.151 -0.772 1.00 87.50 99 ARG A O 1
ATOM 799 N N . ILE A 1 100 ? 16.927 -1.929 -1.076 1.00 82.88 100 ILE A N 1
ATOM 800 C CA . ILE A 1 100 ? 16.795 -1.966 -2.542 1.00 82.88 100 ILE A CA 1
ATOM 801 C C . ILE A 1 100 ? 18.021 -2.626 -3.171 1.00 82.88 100 ILE A C 1
ATOM 803 O O . ILE A 1 100 ? 17.850 -3.578 -3.918 1.00 82.88 100 ILE A O 1
ATOM 807 N N . LEU A 1 101 ? 19.233 -2.196 -2.811 1.00 84.75 101 LEU A N 1
ATOM 808 C CA . LEU A 1 101 ? 20.476 -2.789 -3.313 1.00 84.75 101 LEU A CA 1
ATOM 809 C C . LEU A 1 101 ? 20.583 -4.281 -2.988 1.00 84.75 101 LEU A C 1
ATOM 811 O O . LEU A 1 101 ? 20.916 -5.072 -3.861 1.00 84.75 101 LEU A O 1
ATOM 815 N N . ALA A 1 102 ? 20.258 -4.677 -1.756 1.00 87.38 102 ALA A N 1
ATOM 816 C CA . ALA A 1 102 ? 20.289 -6.082 -1.355 1.00 87.38 102 ALA A CA 1
ATOM 817 C C . ALA A 1 102 ? 19.282 -6.947 -2.136 1.00 87.38 102 ALA A C 1
ATOM 819 O O . ALA A 1 102 ? 19.548 -8.117 -2.396 1.00 87.38 102 ALA A O 1
ATOM 820 N N . ARG A 1 103 ? 18.124 -6.382 -2.502 1.00 81.75 103 ARG A N 1
ATOM 821 C CA . ARG A 1 103 ? 17.056 -7.097 -3.214 1.00 81.75 103 ARG A CA 1
ATOM 822 C C . ARG A 1 103 ? 17.254 -7.117 -4.729 1.00 81.75 103 ARG A C 1
ATOM 824 O O . ARG A 1 103 ? 17.007 -8.142 -5.354 1.00 81.75 103 ARG A O 1
ATOM 831 N N . ASP A 1 104 ? 17.609 -5.973 -5.305 1.00 78.12 104 ASP A N 1
ATOM 832 C CA . ASP A 1 104 ? 17.570 -5.724 -6.748 1.00 78.12 104 ASP A CA 1
ATOM 833 C C . ASP A 1 104 ? 18.983 -5.668 -7.368 1.00 78.12 104 ASP A C 1
ATOM 835 O O . ASP A 1 104 ? 19.109 -5.695 -8.586 1.00 78.12 104 ASP A O 1
ATOM 839 N N . GLY A 1 105 ? 20.050 -5.611 -6.561 1.00 81.56 105 GLY A N 1
ATOM 840 C CA . GLY A 1 105 ? 21.447 -5.547 -7.018 1.00 81.56 105 GLY A CA 1
ATOM 841 C C . GLY A 1 105 ? 21.900 -4.167 -7.507 1.00 81.56 105 GLY A C 1
ATOM 842 O O . GLY A 1 105 ? 23.097 -3.898 -7.571 1.00 81.56 105 GLY A O 1
ATOM 843 N N . GLU A 1 106 ? 20.960 -3.269 -7.791 1.00 80.19 106 GLU A N 1
ATOM 844 C CA . GLU A 1 106 ? 21.205 -1.910 -8.267 1.00 80.19 106 GLU A CA 1
ATOM 845 C C . GLU A 1 106 ? 20.208 -0.915 -7.657 1.00 80.19 106 GLU A C 1
ATOM 847 O O . GLU A 1 106 ? 19.134 -1.288 -7.177 1.00 80.19 106 GLU A O 1
ATOM 852 N N . LEU A 1 107 ? 20.575 0.370 -7.645 1.00 75.88 107 LEU A N 1
ATOM 853 C CA . LEU A 1 107 ? 19.634 1.438 -7.314 1.00 75.88 107 LEU A CA 1
ATOM 854 C C . LEU A 1 107 ? 18.879 1.857 -8.582 1.00 75.88 107 LEU A C 1
ATOM 856 O O . LEU A 1 107 ? 19.507 2.004 -9.631 1.00 75.88 107 LEU A O 1
ATOM 860 N N . PRO A 1 108 ? 17.560 2.096 -8.500 1.00 65.62 108 PRO A N 1
ATOM 861 C CA . PRO A 1 108 ? 16.803 2.647 -9.616 1.00 65.62 108 PRO A CA 1
ATOM 862 C C . PRO A 1 108 ? 17.336 4.034 -10.002 1.00 65.62 108 PRO A C 1
ATOM 864 O O . PRO A 1 108 ? 17.822 4.781 -9.151 1.00 65.62 108 PRO A O 1
ATOM 867 N N . ASP A 1 109 ? 17.216 4.387 -11.285 1.00 64.25 109 ASP A N 1
ATOM 868 C CA . ASP A 1 109 ? 17.592 5.710 -11.796 1.00 64.25 109 ASP A CA 1
ATOM 869 C C . ASP A 1 109 ? 16.856 6.802 -10.999 1.00 64.25 109 ASP A C 1
ATOM 871 O O . ASP A 1 109 ? 15.628 6.760 -10.862 1.00 64.25 109 ASP A O 1
ATOM 875 N N . GLY A 1 110 ? 17.592 7.791 -10.483 1.00 55.28 110 GLY A N 1
ATOM 876 C CA . GLY A 1 110 ? 17.051 8.890 -9.675 1.00 55.28 110 GLY A CA 1
ATOM 877 C C . GLY A 1 110 ? 15.955 9.693 -10.384 1.00 55.28 110 GLY A C 1
ATOM 878 O O . GLY A 1 110 ? 15.111 10.285 -9.723 1.00 55.28 110 GLY A O 1
ATOM 879 N N . ARG A 1 111 ? 15.884 9.643 -11.723 1.00 51.97 111 ARG A N 1
ATOM 880 C CA . ARG A 1 111 ? 14.783 10.229 -12.516 1.00 51.97 111 ARG A CA 1
ATOM 881 C C . ARG A 1 111 ? 13.457 9.467 -12.400 1.00 51.97 111 ARG A C 1
ATOM 883 O O . ARG A 1 111 ? 12.403 9.996 -12.738 1.00 51.97 111 ARG A O 1
ATOM 890 N N . THR A 1 112 ? 13.502 8.205 -11.980 1.00 50.72 112 THR A N 1
ATOM 891 C CA . THR A 1 112 ? 12.321 7.348 -11.778 1.00 50.72 112 THR A CA 1
ATOM 892 C C . THR A 1 112 ? 11.885 7.272 -10.319 1.00 50.72 112 THR A C 1
ATOM 894 O O . THR A 1 112 ? 10.724 6.951 -10.056 1.00 50.72 112 THR A O 1
ATOM 897 N N . HIS A 1 113 ? 12.785 7.612 -9.393 1.00 48.16 113 HIS A N 1
ATOM 898 C CA . HIS A 1 113 ? 12.549 7.599 -7.958 1.00 48.16 113 HIS A CA 1
ATOM 899 C C . HIS A 1 113 ? 12.269 9.015 -7.439 1.00 48.16 113 HIS A C 1
ATOM 901 O O . HIS A 1 113 ? 13.101 9.629 -6.784 1.00 48.16 113 HIS A O 1
ATOM 907 N N . GLU A 1 114 ? 11.072 9.536 -7.692 1.00 49.97 114 GLU A N 1
ATOM 908 C CA . GLU A 1 114 ? 10.614 10.717 -6.960 1.00 49.97 114 GLU A CA 1
ATOM 909 C C . GLU A 1 114 ? 10.106 10.285 -5.580 1.00 49.97 114 GLU A C 1
ATOM 911 O O . GLU A 1 114 ? 9.026 9.714 -5.444 1.00 49.97 114 GLU A O 1
ATOM 916 N N . ASP A 1 115 ? 10.885 10.601 -4.542 1.00 52.00 115 ASP A N 1
ATOM 917 C CA . ASP A 1 115 ? 10.500 10.576 -3.119 1.00 52.00 115 ASP A CA 1
ATOM 918 C C . ASP A 1 115 ? 9.383 11.583 -2.767 1.00 52.00 115 ASP A C 1
ATOM 920 O O . ASP A 1 115 ? 9.086 11.828 -1.597 1.00 52.00 115 ASP A O 1
ATOM 924 N N . MET A 1 116 ? 8.701 12.145 -3.770 1.00 49.12 116 MET A N 1
ATOM 925 C CA . MET A 1 116 ? 7.570 13.049 -3.574 1.00 49.12 116 MET A CA 1
ATOM 926 C C . MET A 1 116 ? 6.440 12.415 -2.757 1.00 49.12 116 MET A C 1
ATOM 928 O O . MET A 1 116 ? 5.712 13.131 -2.078 1.00 49.12 116 MET A O 1
ATOM 932 N N . THR A 1 117 ? 6.309 11.086 -2.763 1.00 56.03 117 THR A N 1
ATOM 933 C CA . THR A 1 117 ? 5.315 10.384 -1.942 1.00 56.03 117 THR A CA 1
ATOM 934 C C . THR A 1 117 ? 5.639 10.415 -0.448 1.00 56.03 117 THR A C 1
ATOM 936 O O . THR A 1 117 ? 4.714 10.398 0.357 1.00 56.03 117 THR A O 1
ATOM 939 N N . GLU A 1 118 ? 6.916 10.485 -0.045 1.00 54.22 118 GLU A N 1
ATOM 940 C CA . G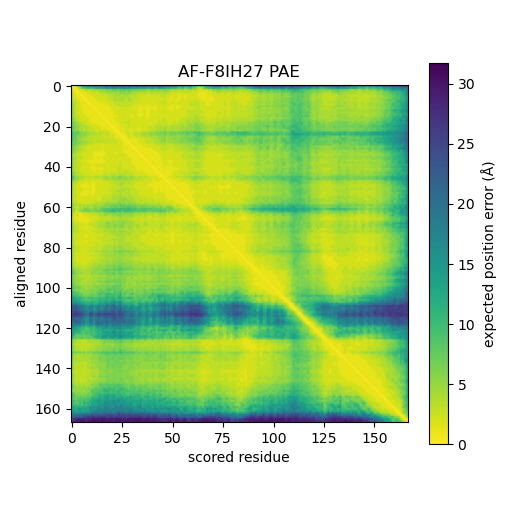LU A 1 118 ? 7.280 10.379 1.377 1.00 54.22 118 GLU A CA 1
ATOM 941 C C . GLU A 1 118 ? 6.927 11.623 2.184 1.00 54.22 118 GLU A C 1
ATOM 943 O O . GLU A 1 118 ? 6.404 11.514 3.292 1.00 54.22 118 GLU A O 1
ATOM 948 N N . GLN A 1 119 ? 7.130 12.807 1.603 1.00 55.59 119 GLN A N 1
ATOM 949 C CA . GLN A 1 119 ? 6.752 14.067 2.247 1.00 55.59 119 GLN A CA 1
ATOM 950 C C . GLN A 1 119 ? 5.237 14.228 2.346 1.00 55.59 119 GLN A C 1
ATOM 952 O O . GLN A 1 119 ? 4.743 14.927 3.224 1.00 55.59 119 GLN A O 1
ATOM 957 N N . GLN A 1 120 ? 4.481 13.574 1.464 1.00 66.38 120 GLN A N 1
ATOM 958 C CA . GLN A 1 120 ? 3.034 13.709 1.451 1.00 66.38 120 GLN A CA 1
ATOM 959 C C . GLN A 1 120 ? 2.369 12.899 2.575 1.00 66.38 120 GLN A C 1
ATOM 961 O O . GLN A 1 120 ? 1.295 13.292 3.027 1.00 66.38 120 GLN A O 1
ATOM 966 N N . TRP A 1 121 ? 3.002 11.842 3.105 1.00 72.69 121 TRP A N 1
ATOM 967 C CA . TRP A 1 121 ? 2.412 11.002 4.161 1.00 72.69 121 TRP A CA 1
ATOM 968 C C . TRP A 1 121 ? 2.051 11.755 5.442 1.00 72.69 121 TRP A C 1
ATOM 970 O O . TRP A 1 121 ? 1.139 11.329 6.142 1.00 72.69 121 TRP A O 1
ATOM 980 N N . GLN A 1 122 ? 2.673 12.907 5.712 1.00 66.00 122 GLN A N 1
ATOM 981 C CA . GLN A 1 122 ? 2.269 13.797 6.809 1.00 66.00 122 GLN A CA 1
ATOM 982 C C . GLN A 1 122 ? 0.804 14.269 6.707 1.00 66.00 122 GLN A C 1
ATOM 984 O O . GLN A 1 122 ? 0.213 14.691 7.697 1.00 66.00 122 GLN A O 1
ATOM 989 N N . HIS A 1 123 ? 0.216 14.218 5.509 1.00 69.88 123 HIS A N 1
ATOM 990 C CA . HIS A 1 123 ? -1.172 14.591 5.243 1.00 69.88 123 HIS A CA 1
ATOM 991 C C . HIS A 1 123 ? -2.142 13.405 5.324 1.00 69.88 123 HIS A C 1
ATOM 993 O O . HIS A 1 123 ? -3.355 13.613 5.309 1.00 69.88 123 HIS A O 1
ATOM 999 N N . ALA A 1 124 ? -1.636 12.173 5.414 1.00 75.69 124 ALA A N 1
ATOM 1000 C CA . ALA A 1 124 ? -2.464 10.998 5.626 1.00 75.69 124 ALA A CA 1
ATOM 1001 C C . ALA A 1 124 ? -2.747 10.824 7.126 1.00 75.69 124 ALA A C 1
ATOM 1003 O O . ALA A 1 124 ? -1.842 10.847 7.959 1.00 75.69 124 ALA A O 1
ATOM 1004 N N . ARG A 1 125 ? -4.018 10.616 7.483 1.00 77.50 125 ARG A N 1
ATOM 1005 C CA . ARG A 1 125 ? -4.400 10.207 8.838 1.00 77.50 125 ARG A CA 1
ATOM 1006 C C . ARG A 1 125 ? -4.097 8.718 8.991 1.00 77.50 125 ARG A C 1
ATOM 1008 O O . ARG A 1 125 ? -4.871 7.885 8.537 1.00 77.50 125 ARG A O 1
ATOM 1015 N N . GLY A 1 126 ? -2.959 8.382 9.591 1.00 83.62 126 GLY A N 1
ATOM 1016 C CA . GLY A 1 126 ? -2.545 6.993 9.786 1.00 83.62 126 GLY A CA 1
ATOM 1017 C C . GLY A 1 126 ? -1.560 6.812 10.935 1.00 83.62 126 GLY A C 1
ATOM 1018 O O . GLY A 1 126 ? -0.958 7.770 11.419 1.00 83.62 126 GLY A O 1
ATOM 1019 N N . PHE A 1 127 ? -1.403 5.565 11.372 1.00 90.00 127 PHE A N 1
ATOM 1020 C CA . PHE A 1 127 ? -0.376 5.174 12.331 1.00 90.00 127 PHE A CA 1
ATOM 1021 C C . PHE A 1 127 ? 0.948 5.014 11.598 1.00 90.00 127 PHE A C 1
ATOM 1023 O O . PHE A 1 127 ? 1.096 4.124 10.762 1.00 90.00 127 PHE A O 1
ATOM 1030 N N . LEU A 1 128 ? 1.899 5.888 11.907 1.00 89.81 128 LEU A N 1
ATOM 1031 C CA . LEU A 1 128 ? 3.230 5.849 11.324 1.00 89.81 128 LEU A CA 1
ATOM 1032 C C . LEU A 1 128 ? 4.137 4.941 12.158 1.00 89.81 128 LEU A C 1
ATOM 1034 O O . LEU A 1 128 ? 4.252 5.115 13.370 1.00 89.81 128 LEU A O 1
ATOM 1038 N N . ILE A 1 129 ? 4.769 3.976 11.498 1.00 91.56 129 ILE A N 1
ATOM 1039 C CA . ILE A 1 129 ? 5.718 3.038 12.096 1.00 91.56 129 ILE A CA 1
ATOM 1040 C C . ILE A 1 129 ? 7.037 3.186 11.341 1.00 91.56 129 ILE A C 1
ATOM 1042 O O . ILE A 1 129 ? 7.127 2.814 10.170 1.00 91.56 129 ILE A O 1
ATOM 1046 N N . ASP A 1 130 ? 8.058 3.723 12.009 1.00 91.81 130 ASP A N 1
ATOM 1047 C CA . ASP A 1 130 ? 9.417 3.747 11.469 1.00 91.81 130 ASP A CA 1
ATOM 1048 C C . ASP A 1 130 ? 10.061 2.369 11.631 1.00 91.81 130 ASP A C 1
ATOM 1050 O O . ASP A 1 130 ? 10.237 1.863 12.735 1.00 91.81 130 ASP A O 1
ATOM 1054 N N . THR A 1 131 ? 10.404 1.759 10.503 1.00 93.94 131 THR A N 1
ATOM 1055 C CA . THR A 1 131 ? 10.957 0.406 10.399 1.00 93.94 131 THR A CA 1
ATOM 1056 C C . THR A 1 131 ? 12.472 0.391 10.209 1.00 93.94 131 THR A C 1
ATOM 1058 O O . THR A 1 131 ? 13.028 -0.642 9.823 1.00 93.94 131 THR A O 1
ATOM 1061 N N . SER A 1 132 ? 13.149 1.528 10.402 1.00 93.00 132 SER A N 1
ATOM 1062 C CA . SER A 1 132 ? 14.590 1.667 10.148 1.00 93.00 132 SER A CA 1
ATOM 1063 C C . SER A 1 132 ? 15.425 0.671 10.950 1.00 93.00 132 SER A C 1
ATOM 1065 O O . SER A 1 132 ? 16.270 -0.014 10.367 1.00 93.00 132 SER A O 1
ATOM 1067 N N . ASP A 1 133 ? 15.118 0.550 12.242 1.00 92.69 133 ASP A N 1
ATOM 1068 C CA . ASP A 1 133 ? 15.885 -0.239 13.214 1.00 92.69 133 ASP A CA 1
ATOM 1069 C C . ASP A 1 133 ? 15.096 -1.422 13.792 1.00 92.69 133 ASP A C 1
ATOM 1071 O O . ASP A 1 133 ? 15.568 -2.097 14.701 1.00 92.69 133 ASP A O 1
ATOM 1075 N N . LEU A 1 134 ? 13.903 -1.691 13.253 1.00 93.81 134 LEU A N 1
ATOM 1076 C CA . LEU A 1 134 ? 13.047 -2.780 13.712 1.00 93.81 134 LEU A CA 1
ATOM 1077 C C . LEU A 1 134 ? 13.374 -4.095 13.000 1.00 93.81 134 LEU A C 1
ATOM 1079 O O . LEU A 1 134 ? 13.570 -4.146 11.780 1.00 93.81 134 LEU A O 1
ATOM 1083 N N . THR A 1 135 ? 13.347 -5.174 13.771 1.00 93.50 135 THR A N 1
ATOM 1084 C CA . THR A 1 135 ? 13.244 -6.547 13.271 1.00 93.50 135 THR A CA 1
ATOM 1085 C C . THR A 1 135 ? 11.838 -6.840 12.736 1.00 93.50 135 THR A C 1
ATOM 1087 O O . THR A 1 135 ? 10.887 -6.092 12.973 1.00 93.50 135 THR A O 1
ATOM 1090 N N . GLU A 1 136 ? 11.680 -7.943 11.999 1.00 91.00 136 GLU A N 1
ATOM 1091 C CA . GLU A 1 136 ? 10.371 -8.366 11.477 1.00 91.00 136 GLU A CA 1
ATOM 1092 C C . GLU A 1 136 ? 9.349 -8.636 12.588 1.00 91.00 136 GLU A C 1
ATOM 1094 O O . GLU A 1 136 ? 8.195 -8.216 12.475 1.00 91.00 136 GLU A O 1
ATOM 1099 N N . ASP A 1 137 ? 9.789 -9.245 13.689 1.00 95.75 137 ASP A N 1
ATOM 1100 C CA . ASP A 1 137 ? 8.935 -9.523 14.843 1.00 95.75 137 ASP A CA 1
ATOM 1101 C C . ASP A 1 137 ? 8.489 -8.233 15.542 1.00 95.75 137 ASP A C 1
ATOM 1103 O O . ASP A 1 137 ? 7.311 -8.084 15.868 1.00 95.75 137 ASP A O 1
ATOM 1107 N N . GLU A 1 138 ? 9.392 -7.265 15.720 1.00 96.25 138 GLU A N 1
ATOM 1108 C CA . GLU A 1 138 ? 9.056 -5.958 16.302 1.00 96.25 138 GLU A CA 1
ATOM 1109 C C . GLU A 1 138 ? 8.085 -5.177 15.408 1.00 96.25 138 GLU A C 1
ATOM 1111 O O . GLU A 1 138 ? 7.104 -4.618 15.902 1.00 96.25 138 GLU A O 1
ATOM 1116 N N . MET A 1 139 ? 8.291 -5.198 14.084 1.00 93.06 139 MET A N 1
ATOM 1117 C CA . MET A 1 139 ? 7.339 -4.613 13.132 1.00 93.06 139 MET A CA 1
ATOM 1118 C C . MET A 1 139 ? 5.952 -5.254 13.274 1.00 93.06 139 MET A C 1
ATOM 1120 O O . MET A 1 139 ? 4.946 -4.542 13.333 1.00 93.06 139 MET A O 1
ATOM 1124 N N . CYS A 1 140 ? 5.885 -6.585 13.370 1.00 93.25 140 CYS A N 1
ATOM 1125 C CA . CYS A 1 140 ? 4.625 -7.302 13.553 1.00 93.25 140 CYS A CA 1
ATOM 1126 C C . CYS A 1 140 ? 3.937 -6.914 14.867 1.00 93.25 140 CYS A C 1
ATOM 1128 O O . CYS A 1 140 ? 2.737 -6.635 14.875 1.00 93.25 140 CYS A O 1
ATOM 1130 N N . GLN A 1 141 ? 4.685 -6.847 15.970 1.00 95.56 141 GLN A N 1
ATOM 1131 C CA . GLN A 1 141 ? 4.155 -6.448 17.274 1.00 95.56 141 GLN A CA 1
ATOM 1132 C C . GLN A 1 141 ? 3.578 -5.030 17.244 1.00 95.56 141 GLN A C 1
ATOM 1134 O O . GLN A 1 141 ? 2.483 -4.808 17.761 1.00 95.56 141 GLN A O 1
ATOM 1139 N N . MET A 1 142 ? 4.255 -4.083 16.587 1.00 95.69 142 MET A N 1
ATOM 1140 C CA . MET A 1 142 ? 3.759 -2.710 16.452 1.00 95.69 142 MET A CA 1
ATOM 1141 C C . MET A 1 142 ? 2.470 -2.630 15.628 1.00 95.69 142 MET A C 1
ATOM 1143 O O . MET A 1 142 ? 1.538 -1.919 16.010 1.00 95.69 142 MET A O 1
ATOM 1147 N N . VAL A 1 143 ? 2.381 -3.386 14.531 1.00 93.56 143 VAL A N 1
ATOM 1148 C CA . VAL A 1 143 ? 1.156 -3.475 13.720 1.00 93.56 143 VAL A CA 1
ATOM 1149 C C . VAL A 1 143 ? 0.006 -4.073 14.535 1.00 93.56 143 VAL A C 1
ATOM 1151 O O . VAL A 1 143 ? -1.092 -3.515 14.548 1.00 93.56 143 VAL A O 1
ATOM 1154 N N . CYS A 1 144 ? 0.249 -5.168 15.262 1.00 92.88 144 CYS A N 1
ATOM 1155 C CA . CYS A 1 144 ? -0.753 -5.785 16.132 1.00 92.88 144 CYS A CA 1
ATOM 1156 C C . CYS A 1 144 ? -1.233 -4.819 17.222 1.00 92.88 144 CYS A C 1
ATOM 1158 O O . CYS A 1 144 ? -2.440 -4.656 17.402 1.00 92.88 144 CYS A O 1
ATOM 1160 N N . ALA A 1 145 ? -0.311 -4.118 17.885 1.00 94.19 145 ALA A N 1
ATOM 1161 C CA . ALA A 1 145 ? -0.645 -3.128 18.903 1.00 94.19 145 ALA A CA 1
ATOM 1162 C C . ALA A 1 145 ? -1.509 -1.985 18.338 1.00 94.19 145 ALA A C 1
ATOM 1164 O O . ALA A 1 145 ? -2.465 -1.559 18.986 1.00 94.19 145 ALA A O 1
ATOM 1165 N N . ALA A 1 146 ? -1.234 -1.517 17.114 1.00 93.12 146 ALA A N 1
ATOM 1166 C CA . ALA A 1 146 ? -2.052 -0.498 16.453 1.00 93.12 146 ALA A CA 1
ATOM 1167 C C . ALA A 1 146 ? -3.485 -0.993 16.174 1.00 93.12 146 ALA A C 1
ATOM 1169 O O . ALA A 1 146 ? -4.455 -0.266 16.411 1.00 93.12 146 ALA A O 1
ATOM 1170 N N . ILE A 1 147 ? -3.630 -2.243 15.722 1.00 92.00 147 ILE A N 1
ATOM 1171 C CA . ILE A 1 147 ? -4.936 -2.879 15.488 1.00 92.00 147 ILE A CA 1
ATOM 1172 C C . ILE A 1 147 ? -5.722 -3.003 16.800 1.00 92.00 147 ILE A C 1
ATOM 1174 O O . ILE A 1 147 ? -6.900 -2.639 16.859 1.00 92.00 147 ILE A O 1
ATOM 1178 N N . GLU A 1 148 ? -5.080 -3.476 17.867 1.00 92.44 148 GLU A N 1
ATOM 1179 C CA . GLU A 1 148 ? -5.708 -3.621 19.183 1.00 92.44 148 GLU A CA 1
ATOM 1180 C C . GLU A 1 148 ? -6.115 -2.271 19.780 1.00 92.44 148 GLU A C 1
ATOM 1182 O O . GLU A 1 148 ? -7.246 -2.117 20.248 1.00 92.44 148 GLU A O 1
ATOM 1187 N N . ALA A 1 149 ? -5.243 -1.263 19.699 1.00 90.12 149 ALA A N 1
ATOM 1188 C CA . ALA A 1 149 ? -5.541 0.089 20.158 1.00 90.12 149 ALA A CA 1
ATOM 1189 C C . ALA A 1 149 ? -6.754 0.680 19.423 1.00 90.12 149 ALA A C 1
ATOM 1191 O O . ALA A 1 149 ? -7.642 1.262 20.055 1.00 90.12 149 ALA A O 1
ATOM 1192 N N . ARG A 1 150 ? -6.839 0.484 18.099 1.00 89.69 150 ARG A N 1
ATOM 1193 C CA . ARG A 1 150 ? -7.994 0.912 17.300 1.00 89.69 150 ARG A CA 1
ATOM 1194 C C . ARG A 1 150 ? -9.273 0.205 17.740 1.00 89.69 150 ARG A C 1
ATOM 1196 O O . ARG A 1 150 ? -10.292 0.871 17.918 1.00 89.69 150 ARG A O 1
ATOM 1203 N N . ARG A 1 151 ? -9.218 -1.112 17.958 1.00 88.31 151 ARG A N 1
ATOM 1204 C CA . ARG A 1 151 ? -10.362 -1.904 18.431 1.00 88.31 151 ARG A CA 1
ATOM 1205 C C . ARG A 1 151 ? -10.867 -1.410 19.787 1.00 88.31 151 ARG A C 1
ATOM 1207 O O . ARG 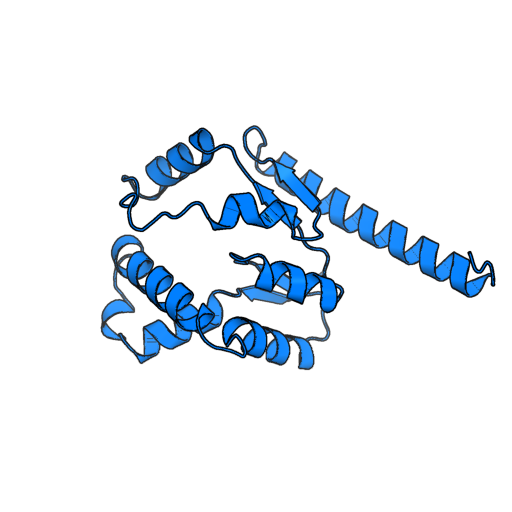A 1 151 ? -12.060 -1.166 19.938 1.00 88.31 151 ARG A O 1
ATOM 1214 N N . LEU A 1 152 ? -9.966 -1.196 20.746 1.00 89.75 152 LEU A N 1
ATOM 1215 C CA . LEU A 1 152 ? -10.314 -0.678 22.072 1.00 89.75 152 LEU A CA 1
ATOM 1216 C C . LEU A 1 152 ? -10.924 0.729 22.005 1.00 89.75 152 LEU A C 1
ATOM 1218 O O . LEU A 1 152 ? -11.870 1.025 22.733 1.00 89.75 152 LEU A O 1
ATOM 1222 N N . ALA A 1 153 ? -10.406 1.598 21.132 1.00 87.12 153 ALA A N 1
ATOM 1223 C CA . ALA A 1 153 ? -10.955 2.937 20.932 1.00 87.12 153 ALA A CA 1
ATOM 1224 C C . ALA A 1 153 ? -12.379 2.907 20.351 1.00 87.12 153 ALA A C 1
ATOM 1226 O O . ALA A 1 153 ? -13.211 3.723 20.747 1.00 87.12 153 ALA A O 1
ATOM 1227 N N . MET A 1 154 ? -12.672 1.964 19.449 1.00 85.56 154 MET A N 1
ATOM 1228 C CA . MET A 1 154 ? -14.020 1.773 18.905 1.00 85.56 154 MET A CA 1
ATOM 1229 C C . MET A 1 154 ? -14.999 1.275 19.970 1.00 85.56 154 MET A C 1
ATOM 1231 O O . MET A 1 154 ? -16.033 1.911 20.152 1.00 85.56 154 MET A O 1
ATOM 1235 N N . CYS A 1 155 ? -14.641 0.243 20.746 1.00 85.94 155 CYS A N 1
ATOM 123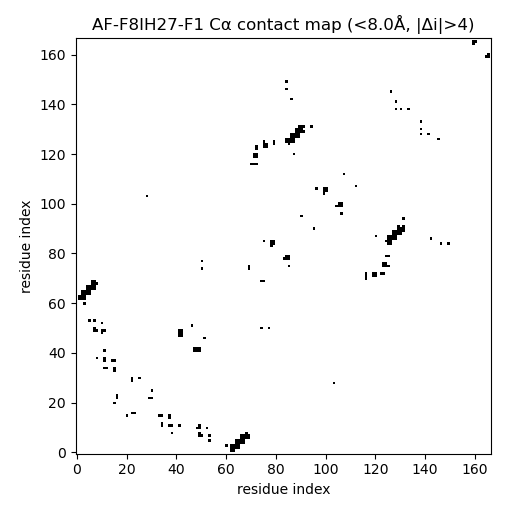6 C CA . CYS A 1 155 ? -15.502 -0.265 21.823 1.00 85.94 155 CYS A CA 1
ATOM 1237 C C . CYS A 1 155 ? -15.842 0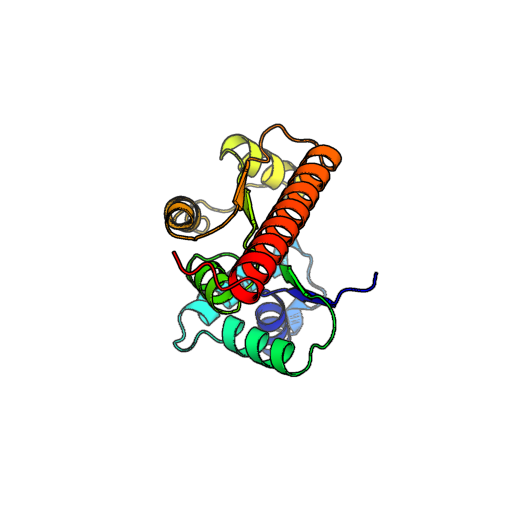.826 22.851 1.00 85.94 155 CYS A C 1
ATOM 1239 O O . CYS A 1 155 ? -17.004 1.020 23.189 1.00 85.94 155 CYS A O 1
ATOM 1241 N N . LYS A 1 156 ? -14.851 1.619 23.282 1.00 85.31 156 LYS A N 1
ATOM 1242 C CA . LYS A 1 156 ? -15.086 2.742 24.211 1.00 85.31 156 LYS A CA 1
ATOM 1243 C C . LYS A 1 156 ? -16.022 3.807 23.637 1.00 85.31 156 LYS A C 1
ATOM 1245 O O . LYS A 1 156 ? -16.734 4.468 24.389 1.00 85.31 156 LYS A O 1
ATOM 1250 N N . ARG A 1 157 ? -15.985 4.033 22.321 1.00 82.25 157 ARG A N 1
ATOM 1251 C CA . ARG A 1 157 ? -16.874 4.992 21.655 1.00 82.25 157 ARG A CA 1
ATOM 1252 C C . ARG A 1 157 ? -18.307 4.471 21.638 1.00 82.25 157 ARG A C 1
ATOM 1254 O O . ARG A 1 157 ? -19.208 5.225 21.977 1.00 82.25 157 ARG A O 1
ATOM 1261 N N . GLU A 1 158 ? -18.489 3.198 21.302 1.00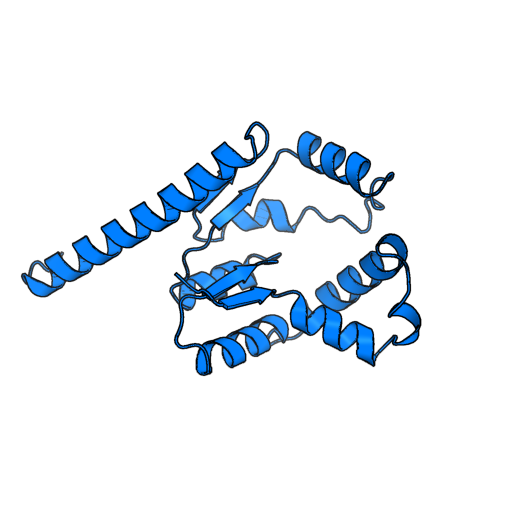 82.25 158 GLU A N 1
ATOM 1262 C CA . GLU A 1 158 ? -19.792 2.525 21.316 1.00 82.25 158 GLU A CA 1
ATOM 1263 C C . GLU A 1 158 ? -20.410 2.520 22.719 1.00 82.25 158 GLU A C 1
ATOM 1265 O O . GLU A 1 158 ? -21.583 2.849 22.858 1.00 82.25 158 GLU A O 1
ATOM 1270 N N . GLU A 1 159 ? -19.619 2.250 23.762 1.00 79.88 159 GLU A N 1
ATOM 1271 C CA . GLU A 1 159 ? -20.063 2.316 25.163 1.00 79.88 159 GLU A CA 1
ATOM 1272 C C . GLU A 1 159 ? -20.535 3.721 25.562 1.00 79.88 159 GLU A C 1
ATOM 1274 O O . GLU A 1 159 ? -21.586 3.865 26.180 1.00 79.88 159 GLU A O 1
ATOM 1279 N N . ARG A 1 160 ? -19.800 4.775 25.180 1.00 78.94 160 ARG A N 1
ATOM 1280 C CA . ARG A 1 160 ? -20.209 6.168 25.452 1.00 78.94 160 ARG A CA 1
ATOM 1281 C C . ARG A 1 160 ? -21.497 6.539 24.727 1.00 78.94 160 ARG A C 1
ATOM 1283 O O . ARG A 1 160 ? -22.388 7.122 25.333 1.00 78.94 160 ARG A O 1
ATOM 1290 N N . THR A 1 161 ? -21.614 6.161 23.453 1.00 80.25 161 THR A N 1
ATOM 1291 C CA . THR A 1 161 ? -22.835 6.384 22.670 1.00 80.25 161 THR A CA 1
ATOM 1292 C C . THR A 1 161 ? -24.022 5.612 23.252 1.00 80.25 161 THR A C 1
ATOM 1294 O O . THR A 1 161 ? -25.118 6.157 23.328 1.00 80.25 161 THR A O 1
ATOM 1297 N N . ALA A 1 162 ? -23.815 4.378 23.717 1.00 76.25 162 ALA A N 1
ATOM 1298 C CA . ALA A 1 162 ? -24.855 3.577 24.362 1.00 76.25 162 ALA A CA 1
ATOM 1299 C C . ALA A 1 162 ? -25.293 4.147 25.724 1.00 76.25 162 ALA A C 1
ATOM 1301 O O . ALA A 1 162 ? -26.460 4.016 26.089 1.00 76.25 162 ALA A O 1
ATOM 1302 N N . ASN A 1 163 ? -24.383 4.802 26.450 1.00 81.75 163 ASN A N 1
ATOM 1303 C CA . ASN A 1 163 ? -24.656 5.390 27.763 1.00 81.75 163 ASN A CA 1
ATOM 1304 C C . ASN A 1 163 ? -25.246 6.811 27.705 1.00 81.75 163 ASN A C 1
ATOM 1306 O O . ASN A 1 163 ? -25.583 7.360 28.750 1.00 81.75 163 ASN A O 1
ATOM 1310 N N . GLY A 1 164 ? -25.412 7.399 26.514 1.00 69.44 164 GLY A N 1
ATOM 1311 C CA . GLY A 1 164 ? -26.003 8.734 26.352 1.00 69.44 164 GLY A CA 1
ATOM 1312 C C . GLY A 1 164 ? -25.092 9.891 26.777 1.00 69.44 164 GLY A C 1
ATOM 1313 O O . GLY A 1 164 ? -25.560 11.022 26.893 1.00 69.44 164 GLY A O 1
ATOM 1314 N N . ASP A 1 165 ? -23.802 9.622 26.983 1.00 66.81 165 ASP A N 1
ATOM 1315 C CA . ASP A 1 165 ? -22.797 10.646 27.257 1.00 66.81 165 ASP A CA 1
ATOM 1316 C C . ASP A 1 165 ? -22.373 11.284 25.922 1.00 66.81 165 ASP A C 1
ATOM 1318 O O . ASP A 1 165 ? -21.390 10.871 25.296 1.00 66.81 165 ASP A O 1
ATOM 1322 N N . GLU A 1 166 ? -23.137 12.265 25.437 1.00 58.25 166 GLU A N 1
ATOM 1323 C CA . GLU A 1 166 ? -22.685 13.123 24.337 1.00 58.25 166 GLU A CA 1
ATOM 1324 C C . GLU A 1 166 ? -21.681 14.164 24.860 1.00 58.25 166 GLU A C 1
ATOM 1326 O O . GLU A 1 166 ? -21.890 14.791 25.900 1.00 58.25 166 GLU A O 1
ATOM 1331 N N . ALA A 1 167 ? -20.557 14.285 24.148 1.00 54.34 167 ALA A N 1
ATOM 1332 C CA . ALA A 1 167 ? -19.485 15.246 24.405 1.00 54.34 167 ALA A CA 1
ATOM 1333 C C . ALA A 1 167 ? -19.847 16.659 23.932 1.00 54.34 167 ALA A C 1
ATOM 1335 O O . ALA A 1 167 ? -20.523 16.768 22.884 1.00 54.34 167 ALA A O 1
#